Protein AF-A0A926BG88-F1 (afdb_monomer_lite)

Secondary structure (DSSP, 8-state):
--B--SEEE--------TT----TT-EEE----EEEEEETTTEEEEEEPTTPPPPBTT--EEE-EEE-TTS-EEE-TTTTSEEESSS--SGGG--S--S-PPTTPPPHHHHHHHHHHHHH----PPPP----

Sequence (132 aa):
MEWSTGPFIVERVLFQKSGNNLITGQIKQVVEPVGVVLTPGSGAVRSILEDCFELKQGSRYVLFVNRGTDGTYGIDNFNLGRFNTDGTDCEDEIDATNGFLPEGIKTNKQRLREELTAQYGITFAKIGPCGP

Radius of gyration: 16.54 Å; chains: 1; bounding box: 44×34×43 Å

Foldseek 3Di:
DDAAQDKDFQQDDLDDDPPQDDDHRDIDGDDAPWDFDQDVPPGTDTDRPPQADGDDPPWDKQFDWDADPVRDTDTPRNLQGIDTQELADPCVPDDPPPDDDPPPDDGPSRVVVVVCCVRPVRHHDHRDDDDD

pLDDT: mean 72.18, std 14.06, range [41.22, 93.75]

Structure (mmCIF, N/CA/C/O backbone):
data_AF-A0A926BG88-F1
#
_entry.id   AF-A0A926BG88-F1
#
loop_
_atom_site.group_PDB
_atom_site.id
_atom_site.type_symbol
_atom_site.label_atom_id
_atom_site.label_alt_id
_atom_site.label_comp_id
_atom_site.label_asym_id
_atom_site.label_entity_id
_atom_site.label_seq_id
_atom_site.pdbx_PDB_ins_code
_atom_site.Cartn_x
_atom_site.Cartn_y
_atom_site.Cartn_z
_atom_site.occupancy
_atom_site.B_iso_or_equiv
_atom_site.auth_seq_id
_atom_site.auth_comp_id
_atom_site.auth_asym_id
_atom_site.auth_atom_id
_atom_site.pdbx_PDB_model_num
ATOM 1 N N . MET A 1 1 ? 15.455 -13.804 -6.449 1.00 41.41 1 MET A N 1
ATOM 2 C CA . MET A 1 1 ? 14.371 -12.926 -5.977 1.00 41.41 1 MET A CA 1
ATOM 3 C C . MET A 1 1 ? 13.156 -13.315 -6.800 1.00 41.41 1 MET A C 1
ATOM 5 O O . MET A 1 1 ? 13.258 -13.271 -8.018 1.00 41.41 1 MET A O 1
ATOM 9 N N . GLU A 1 2 ? 12.126 -13.893 -6.179 1.00 43.47 2 GLU A N 1
ATOM 10 C CA . GLU A 1 2 ? 10.922 -14.346 -6.894 1.00 43.47 2 GLU A CA 1
ATOM 11 C C . GLU A 1 2 ? 9.927 -13.185 -7.009 1.00 43.47 2 GLU A C 1
ATOM 13 O O . GLU A 1 2 ? 9.696 -12.451 -6.048 1.00 43.47 2 GLU A O 1
ATOM 18 N N . TRP A 1 3 ? 9.412 -12.985 -8.221 1.00 51.34 3 TRP A N 1
ATOM 19 C CA . TRP A 1 3 ? 8.604 -11.832 -8.614 1.00 51.34 3 TRP A CA 1
ATOM 20 C C . TRP A 1 3 ? 7.122 -12.078 -8.327 1.00 51.34 3 TRP A C 1
ATOM 22 O O . TRP A 1 3 ? 6.588 -13.136 -8.665 1.00 51.34 3 TRP A O 1
ATOM 32 N N . SER A 1 4 ? 6.412 -11.080 -7.804 1.00 53.25 4 SER A N 1
ATOM 33 C CA . SER A 1 4 ? 4.971 -11.185 -7.563 1.00 53.25 4 SER A CA 1
ATOM 34 C C . SER A 1 4 ? 4.149 -10.631 -8.736 1.00 53.25 4 SER A C 1
ATOM 36 O O . SER A 1 4 ? 3.568 -9.554 -8.653 1.00 53.25 4 SER A O 1
ATOM 38 N N . THR A 1 5 ? 3.996 -11.412 -9.809 1.00 59.16 5 THR A N 1
ATOM 39 C CA . THR A 1 5 ? 2.842 -11.256 -10.737 1.00 59.16 5 THR A CA 1
ATOM 40 C C . THR A 1 5 ? 1.619 -12.061 -10.271 1.00 59.16 5 THR A C 1
ATOM 42 O O . THR A 1 5 ? 0.611 -12.185 -10.974 1.00 59.16 5 THR A O 1
ATOM 45 N N . GLY A 1 6 ? 1.736 -12.649 -9.078 1.00 65.88 6 GLY A N 1
ATOM 46 C CA . GLY A 1 6 ? 0.774 -13.563 -8.499 1.00 65.88 6 GLY A CA 1
ATOM 47 C C . GLY A 1 6 ? -0.455 -12.870 -7.911 1.00 65.88 6 GLY A C 1
ATOM 48 O O . GLY A 1 6 ? -0.494 -11.647 -7.738 1.00 65.88 6 GLY A O 1
ATOM 49 N N . PRO A 1 7 ? -1.488 -13.664 -7.603 1.00 78.50 7 PRO A N 1
ATOM 50 C CA . PRO A 1 7 ? -2.654 -13.170 -6.901 1.00 78.50 7 PRO A CA 1
ATOM 51 C C . PRO A 1 7 ? -2.290 -12.677 -5.495 1.00 78.50 7 PRO A C 1
ATOM 53 O O . PRO A 1 7 ? -1.504 -13.305 -4.789 1.00 78.50 7 PRO A O 1
ATOM 56 N N . PHE A 1 8 ? -2.935 -11.601 -5.058 1.00 82.38 8 PHE A N 1
ATOM 57 C CA . PHE A 1 8 ? -2.912 -11.117 -3.682 1.00 82.38 8 PHE A CA 1
ATOM 58 C C . PHE A 1 8 ? -4.332 -11.028 -3.129 1.00 82.38 8 PHE A C 1
ATOM 60 O O . PHE A 1 8 ? -5.301 -10.901 -3.878 1.00 82.38 8 PHE A O 1
ATOM 67 N N . ILE A 1 9 ? -4.461 -11.088 -1.806 1.00 89.19 9 ILE A N 1
ATOM 68 C CA . ILE A 1 9 ? -5.745 -10.974 -1.113 1.00 89.19 9 ILE A CA 1
ATOM 69 C C . ILE A 1 9 ? -5.896 -9.542 -0.603 1.00 89.19 9 ILE A C 1
ATOM 71 O O . ILE A 1 9 ? -4.999 -9.003 0.041 1.00 89.19 9 ILE A O 1
ATOM 75 N N . VAL A 1 10 ? -7.052 -8.929 -0.852 1.00 90.00 10 VAL A N 1
ATOM 76 C CA . VAL A 1 10 ? -7.428 -7.658 -0.226 1.00 90.00 10 VAL A CA 1
ATOM 77 C C . VAL A 1 10 ? -7.808 -7.938 1.223 1.00 90.00 10 VAL A C 1
ATOM 79 O O . VAL A 1 10 ? -8.936 -8.318 1.517 1.00 90.00 10 VAL A O 1
ATOM 82 N N . GLU A 1 11 ? -6.876 -7.775 2.151 1.00 90.81 11 GLU A N 1
ATOM 83 C CA . GLU A 1 11 ? -7.128 -8.073 3.567 1.00 90.81 11 GLU A CA 1
ATOM 84 C C . GLU A 1 11 ? -8.086 -7.079 4.225 1.00 90.81 11 GLU A C 1
ATOM 86 O O . GLU A 1 11 ? -8.842 -7.438 5.127 1.00 90.81 11 GLU A O 1
ATOM 91 N N . ARG A 1 12 ? -8.046 -5.815 3.791 1.00 91.81 12 ARG A N 1
ATOM 92 C CA . ARG A 1 12 ? -8.902 -4.751 4.314 1.00 91.81 12 ARG A CA 1
ATOM 93 C C . ARG A 1 12 ? -8.986 -3.585 3.336 1.00 91.81 12 ARG A C 1
ATOM 95 O O . ARG A 1 12 ? -7.978 -3.163 2.781 1.00 91.81 12 ARG A O 1
ATOM 102 N N . VAL A 1 13 ? -10.179 -3.007 3.200 1.00 90.31 13 VAL A N 1
ATOM 103 C CA . VAL A 1 13 ? -10.380 -1.699 2.561 1.00 90.31 13 VAL A CA 1
ATOM 104 C C . VAL A 1 13 ? -10.413 -0.629 3.651 1.00 90.31 13 VAL A C 1
ATOM 106 O O . VAL A 1 13 ? -11.317 -0.625 4.484 1.00 90.31 13 VAL A O 1
ATOM 109 N N . LEU A 1 14 ? -9.403 0.247 3.681 1.00 88.81 14 LEU A N 1
ATOM 110 C CA . LEU A 1 14 ? -9.295 1.315 4.689 1.00 88.81 14 LEU A CA 1
ATOM 111 C C . LEU A 1 14 ? -10.218 2.489 4.362 1.00 88.81 14 LEU A C 1
ATOM 113 O O . LEU A 1 14 ? -10.916 3.004 5.230 1.00 88.81 14 LEU A O 1
ATOM 117 N N . PHE A 1 15 ? -10.253 2.866 3.087 1.00 88.00 15 PHE A N 1
ATOM 118 C CA . PHE A 1 15 ? -11.082 3.937 2.565 1.00 88.00 15 PHE A CA 1
ATOM 119 C C . PHE A 1 15 ? -11.458 3.631 1.116 1.00 88.00 15 PHE A C 1
ATOM 121 O O . PHE A 1 15 ? -10.640 3.131 0.345 1.00 88.00 15 PHE A O 1
ATOM 128 N N . GLN A 1 16 ? -12.689 3.960 0.731 1.00 86.94 16 GLN A N 1
ATOM 129 C CA . GLN A 1 16 ? -13.091 3.977 -0.669 1.00 86.94 16 GLN A CA 1
ATOM 130 C C . GLN A 1 16 ? -14.126 5.071 -0.916 1.00 86.94 16 GLN A C 1
ATOM 132 O O . GLN A 1 16 ? -15.048 5.271 -0.125 1.00 86.94 16 GLN A O 1
ATOM 137 N N . LYS A 1 17 ? -13.987 5.774 -2.041 1.00 82.44 17 LYS A N 1
ATOM 138 C CA . LYS A 1 17 ? -15.005 6.712 -2.519 1.00 82.44 17 LYS A CA 1
ATOM 139 C C . LYS A 1 17 ? -16.240 5.939 -2.998 1.00 82.44 17 LYS A C 1
ATOM 141 O O . LYS A 1 17 ? -16.116 4.827 -3.512 1.00 82.44 17 LYS A O 1
ATOM 146 N N . SER A 1 18 ? -17.421 6.545 -2.860 1.00 75.75 18 SER A N 1
ATOM 147 C CA . SER A 1 18 ? -18.674 5.989 -3.389 1.00 75.75 18 SER A CA 1
ATOM 148 C C . SER A 1 18 ? -18.529 5.594 -4.865 1.00 75.75 18 SER A C 1
ATOM 150 O O . SER A 1 18 ? -17.957 6.346 -5.656 1.00 75.75 18 SER A O 1
ATOM 152 N N . GLY A 1 19 ? -19.028 4.407 -5.214 1.00 72.06 19 GLY A N 1
ATOM 153 C CA . GLY A 1 19 ? -18.942 3.832 -6.557 1.00 72.06 19 GLY A CA 1
ATOM 154 C C . GLY A 1 19 ? -17.750 2.898 -6.788 1.00 72.06 19 GLY A C 1
ATOM 155 O O . GLY A 1 19 ? -17.726 2.225 -7.815 1.00 72.06 19 GLY A O 1
ATOM 156 N N . ASN A 1 20 ? -16.791 2.803 -5.862 1.00 75.25 20 ASN A N 1
ATOM 157 C CA . ASN A 1 20 ? -15.757 1.765 -5.886 1.00 75.25 20 ASN A CA 1
ATOM 158 C C . ASN A 1 20 ? -16.251 0.484 -5.198 1.00 75.25 20 ASN A C 1
ATOM 160 O O . ASN A 1 20 ? -16.936 0.554 -4.184 1.00 75.25 20 ASN A O 1
ATOM 164 N N . ASN A 1 21 ? -15.873 -0.674 -5.751 1.00 78.81 21 ASN A N 1
ATOM 165 C CA . ASN A 1 21 ? -16.297 -1.995 -5.273 1.00 78.81 21 ASN A CA 1
ATOM 166 C C . ASN A 1 21 ? -15.082 -2.871 -4.919 1.00 78.81 21 ASN A C 1
ATOM 168 O O . ASN A 1 21 ? -15.010 -4.027 -5.338 1.00 78.81 21 ASN A O 1
ATOM 172 N N . LEU A 1 22 ? -14.094 -2.326 -4.198 1.00 83.25 22 LEU A N 1
ATOM 173 C CA . LEU A 1 22 ? -13.061 -3.177 -3.601 1.00 83.25 22 LEU A CA 1
ATOM 174 C C . LEU A 1 22 ? -13.666 -3.880 -2.391 1.00 83.25 22 LEU A C 1
ATOM 176 O O . LEU A 1 22 ? -14.332 -3.253 -1.568 1.00 83.25 22 LEU A O 1
ATOM 180 N N . ILE A 1 23 ? -13.455 -5.190 -2.301 1.00 86.62 23 ILE A N 1
ATOM 181 C CA . ILE A 1 23 ? -14.078 -6.028 -1.277 1.00 86.62 23 ILE A CA 1
ATOM 182 C C . ILE A 1 23 ? -12.982 -6.756 -0.506 1.00 86.62 23 ILE A C 1
ATOM 184 O O . ILE A 1 23 ? -12.097 -7.373 -1.098 1.00 86.62 23 ILE A O 1
ATOM 188 N N . THR A 1 24 ? -13.059 -6.697 0.822 1.00 89.81 24 THR A N 1
ATOM 189 C CA . THR A 1 24 ? -12.217 -7.501 1.713 1.00 89.81 24 THR A CA 1
ATOM 190 C C . THR A 1 24 ? -12.388 -8.996 1.419 1.00 89.81 24 THR A C 1
ATOM 192 O O . THR A 1 24 ? -13.504 -9.482 1.264 1.00 89.81 24 THR A O 1
ATOM 195 N N . GLY A 1 25 ? -11.282 -9.732 1.351 1.00 88.50 25 GLY A N 1
ATOM 196 C CA . GLY A 1 25 ? -11.230 -11.146 0.986 1.00 88.50 25 GLY A CA 1
ATOM 197 C C . GLY A 1 25 ? -11.178 -11.399 -0.522 1.00 88.50 25 GLY A C 1
ATOM 198 O O . GLY A 1 25 ? -10.987 -12.541 -0.934 1.00 88.50 25 GLY A O 1
ATOM 199 N N . GLN A 1 26 ? -11.311 -10.366 -1.362 1.00 87.69 26 GLN A N 1
ATOM 200 C CA . GLN A 1 26 ? -11.183 -10.534 -2.806 1.00 87.69 26 GLN A CA 1
ATOM 201 C C . GLN A 1 26 ? -9.732 -10.826 -3.191 1.00 87.69 26 GLN A C 1
ATOM 203 O O . GLN A 1 26 ? -8.812 -10.134 -2.759 1.00 87.69 26 GLN A O 1
ATOM 208 N N . ILE A 1 27 ? -9.548 -11.807 -4.073 1.00 83.25 27 ILE A N 1
ATOM 209 C CA . ILE A 1 27 ? -8.271 -12.050 -4.735 1.00 83.25 27 ILE A CA 1
ATOM 210 C C . ILE A 1 27 ? -8.162 -11.130 -5.955 1.00 83.25 27 ILE A C 1
ATOM 212 O O . ILE A 1 27 ? -9.079 -11.052 -6.778 1.00 83.25 27 ILE A O 1
ATOM 216 N N . LYS A 1 28 ? -7.043 -10.423 -6.066 1.00 82.56 28 LYS A N 1
ATOM 217 C CA . LYS A 1 28 ? -6.697 -9.540 -7.182 1.00 82.56 28 LYS A CA 1
ATOM 218 C C . LYS A 1 28 ? -5.372 -9.981 -7.785 1.00 82.56 28 LYS A C 1
ATOM 220 O O . LYS A 1 28 ? -4.566 -10.600 -7.106 1.00 82.56 28 LYS A O 1
ATOM 225 N N . GLN A 1 29 ? -5.148 -9.653 -9.050 1.00 78.88 29 GLN A N 1
ATOM 226 C CA . GLN A 1 29 ? -3.869 -9.870 -9.719 1.00 78.88 29 GLN A CA 1
ATOM 227 C C . GLN A 1 29 ? -3.189 -8.519 -9.925 1.00 78.88 29 GLN A C 1
ATOM 229 O O . GLN A 1 29 ? -3.846 -7.562 -10.339 1.00 78.88 29 GLN A O 1
ATOM 234 N N . VAL A 1 30 ? -1.892 -8.438 -9.625 1.00 72.19 30 VAL A N 1
ATOM 235 C CA . VAL A 1 30 ? -1.085 -7.268 -9.984 1.00 72.19 30 VAL A CA 1
ATOM 236 C C . VAL A 1 30 ? -0.617 -7.440 -11.421 1.00 72.19 30 VAL A C 1
ATOM 238 O O . VAL A 1 30 ? -0.020 -8.459 -11.769 1.00 72.19 30 VAL A O 1
ATOM 241 N N . VAL A 1 31 ? -0.873 -6.431 -12.248 1.00 66.56 31 VAL A N 1
ATOM 242 C CA . VAL A 1 31 ? -0.258 -6.307 -13.569 1.00 66.56 31 VAL A CA 1
ATOM 243 C C . VAL A 1 31 ? 0.704 -5.131 -13.496 1.00 66.56 31 VAL A C 1
ATOM 245 O O . VAL A 1 31 ? 0.280 -3.980 -13.463 1.00 66.56 31 VAL A O 1
ATOM 248 N N . GLU A 1 32 ? 1.999 -5.417 -13.406 1.00 64.38 32 GLU A N 1
ATOM 249 C CA . GLU A 1 32 ? 3.028 -4.374 -13.434 1.00 64.38 32 GLU A CA 1
ATOM 250 C C . GLU A 1 32 ? 3.246 -3.895 -14.882 1.00 64.38 32 GLU A C 1
ATOM 252 O O . GLU A 1 32 ? 3.194 -4.715 -15.805 1.00 64.38 32 GLU A O 1
ATOM 257 N N . PRO A 1 33 ? 3.496 -2.595 -15.123 1.00 55.25 33 PRO A N 1
ATOM 258 C CA . PRO A 1 33 ? 3.845 -2.094 -16.446 1.00 55.25 33 PRO A CA 1
ATOM 259 C C . PRO A 1 33 ? 5.282 -2.500 -16.777 1.00 55.25 33 PRO A C 1
ATOM 261 O O . PRO A 1 33 ? 6.254 -1.840 -16.418 1.00 55.25 33 PRO A O 1
ATOM 264 N N . VAL A 1 34 ? 5.4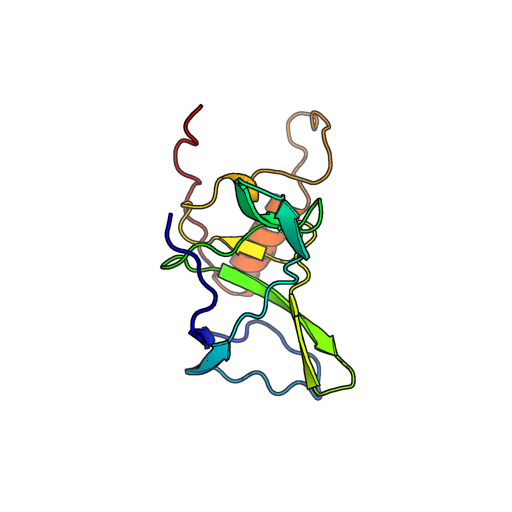10 -3.637 -17.447 1.00 56.00 34 VAL A N 1
ATOM 265 C CA . VAL A 1 34 ? 6.693 -4.197 -17.851 1.00 56.00 34 VAL A CA 1
ATOM 266 C C . VAL A 1 34 ? 7.031 -3.774 -19.269 1.00 56.00 34 VAL A C 1
ATOM 268 O O . VAL A 1 34 ? 6.366 -4.206 -20.209 1.00 56.00 34 VAL A O 1
ATOM 271 N N . GLY A 1 35 ? 8.112 -3.019 -19.451 1.00 52.28 35 GLY A N 1
ATOM 272 C CA . GLY A 1 35 ? 8.828 -3.030 -20.721 1.00 52.28 35 GLY A CA 1
ATOM 273 C C . GLY A 1 35 ? 9.654 -4.312 -20.805 1.00 52.28 35 GLY A C 1
ATOM 274 O O . GLY A 1 35 ? 10.396 -4.631 -19.882 1.00 52.28 35 GLY A O 1
ATOM 275 N N . VAL A 1 36 ? 9.545 -5.082 -21.885 1.00 54.47 36 VAL A N 1
ATOM 276 C CA . VAL A 1 36 ? 10.510 -6.157 -22.160 1.00 54.47 36 VAL A CA 1
ATOM 277 C C . VAL A 1 36 ? 11.462 -5.642 -23.226 1.00 54.47 36 VAL A C 1
ATOM 279 O O . VAL A 1 36 ? 11.068 -5.480 -24.380 1.00 54.47 36 VAL A O 1
ATOM 282 N N . VAL A 1 37 ? 12.711 -5.376 -22.849 1.00 55.56 37 VAL A N 1
ATOM 283 C CA . VAL A 1 37 ? 13.779 -5.076 -23.801 1.00 55.56 37 VAL A CA 1
ATOM 284 C C . VAL A 1 37 ? 14.422 -6.397 -24.195 1.00 55.56 37 VAL A C 1
ATOM 286 O O . VAL A 1 37 ? 15.039 -7.090 -23.388 1.00 55.56 37 VAL A O 1
ATOM 289 N N . LEU A 1 38 ? 14.235 -6.782 -25.453 1.00 51.88 38 LEU A N 1
ATOM 290 C CA . LEU A 1 38 ? 14.906 -7.939 -26.028 1.00 51.88 38 LEU A CA 1
ATOM 291 C C . LEU A 1 38 ? 16.279 -7.497 -26.530 1.00 51.88 38 LEU A C 1
ATOM 293 O O . LEU A 1 38 ? 16.374 -6.833 -27.562 1.00 51.88 38 LEU A O 1
ATOM 297 N N . THR A 1 39 ? 17.339 -7.883 -25.823 1.00 56.94 39 THR A N 1
ATOM 298 C CA . THR A 1 39 ? 18.708 -7.643 -26.290 1.00 56.94 39 THR A CA 1
ATOM 299 C C . THR A 1 39 ? 19.196 -8.871 -27.066 1.00 56.94 39 THR A C 1
ATOM 301 O O . THR A 1 39 ? 19.198 -9.981 -26.516 1.00 56.94 39 THR A O 1
ATOM 304 N N . PRO A 1 40 ? 19.615 -8.731 -28.341 1.00 48.88 40 PRO A N 1
ATOM 305 C CA . PRO A 1 40 ? 20.147 -9.848 -29.114 1.00 48.88 40 PRO A CA 1
ATOM 306 C C . PRO A 1 40 ? 21.341 -10.495 -28.399 1.00 48.88 40 PRO A C 1
ATOM 308 O O . PRO A 1 40 ? 22.341 -9.840 -28.124 1.00 48.88 40 PRO A O 1
ATOM 311 N N . GLY A 1 41 ? 21.229 -11.787 -28.083 1.00 64.31 41 GLY A N 1
ATOM 312 C CA . GLY A 1 41 ? 22.276 -12.559 -27.402 1.00 64.31 41 GLY A CA 1
ATOM 313 C C . GLY A 1 41 ? 22.268 -12.500 -25.867 1.00 64.31 41 GLY A C 1
ATOM 314 O O . GLY A 1 41 ? 23.017 -13.251 -25.254 1.00 64.31 41 GLY A O 1
ATOM 315 N N . SER A 1 42 ? 21.423 -11.671 -25.240 1.00 63.22 42 SER A N 1
ATOM 316 C CA . SER A 1 42 ? 21.361 -11.513 -23.768 1.00 63.22 42 SER A CA 1
ATOM 317 C C . SER A 1 42 ? 20.057 -12.018 -23.140 1.00 63.22 42 SER A C 1
ATOM 319 O O . SER A 1 42 ? 19.958 -12.109 -21.920 1.00 63.22 42 SER A O 1
ATOM 321 N N . GLY A 1 43 ? 19.061 -12.361 -23.962 1.00 58.94 43 GLY A N 1
ATOM 322 C CA . GLY A 1 43 ? 17.726 -12.736 -23.499 1.00 58.94 43 GLY A CA 1
ATOM 323 C C . GLY A 1 43 ? 16.820 -11.526 -23.248 1.00 58.94 43 GLY A C 1
ATOM 324 O O . GLY A 1 43 ? 17.165 -10.384 -23.551 1.00 58.94 43 GLY A O 1
ATOM 325 N N . ALA A 1 44 ? 15.617 -11.799 -22.745 1.00 53.81 44 ALA A N 1
ATOM 326 C CA . ALA A 1 44 ? 14.649 -10.773 -22.380 1.00 53.81 44 ALA A CA 1
ATOM 327 C C . ALA A 1 44 ? 15.062 -10.101 -21.066 1.00 53.81 44 ALA A C 1
ATOM 329 O O . ALA A 1 44 ? 15.104 -10.756 -20.026 1.00 53.81 44 ALA A O 1
ATOM 330 N N . VAL A 1 45 ? 15.340 -8.799 -21.112 1.00 57.19 45 VAL A N 1
ATOM 331 C CA . VAL A 1 45 ? 15.602 -7.979 -19.929 1.00 57.19 45 VAL A CA 1
ATOM 332 C C . VAL A 1 45 ? 14.341 -7.179 -19.617 1.00 57.19 45 VAL A C 1
ATOM 334 O O . VAL A 1 45 ? 13.787 -6.494 -20.477 1.00 57.19 45 VAL A O 1
ATOM 337 N N . ARG A 1 46 ? 13.854 -7.300 -18.381 1.00 56.25 46 ARG A N 1
ATOM 338 C CA . ARG A 1 46 ? 12.702 -6.546 -17.884 1.00 56.25 46 ARG A CA 1
ATOM 339 C C . ARG A 1 46 ? 13.150 -5.104 -17.630 1.00 56.25 46 ARG A C 1
ATOM 341 O O . ARG A 1 46 ? 13.936 -4.861 -16.723 1.00 56.25 46 ARG A O 1
ATOM 348 N N . SER A 1 47 ? 12.673 -4.162 -18.432 1.00 54.31 47 SER A N 1
ATOM 349 C CA . SER A 1 47 ? 12.763 -2.736 -18.137 1.00 54.31 47 SER A CA 1
ATOM 350 C C . SER A 1 47 ? 11.531 -2.347 -17.341 1.00 54.31 47 SER A C 1
ATOM 352 O O . SER A 1 47 ? 10.428 -2.214 -17.876 1.00 54.31 47 SER A O 1
ATOM 354 N N . ILE A 1 48 ? 11.722 -2.206 -16.037 1.00 56.75 48 ILE A N 1
ATOM 355 C CA . ILE A 1 48 ? 10.775 -1.495 -15.187 1.00 56.75 48 ILE A CA 1
ATOM 356 C C . ILE A 1 48 ? 10.820 -0.032 -15.646 1.00 56.75 48 ILE A C 1
ATOM 358 O O . ILE A 1 48 ? 11.901 0.483 -15.946 1.00 56.75 48 ILE A O 1
ATOM 362 N N . LEU A 1 49 ? 9.661 0.614 -15.785 1.00 56.72 49 LEU A N 1
ATOM 363 C CA . LEU A 1 49 ? 9.626 2.060 -16.015 1.00 56.72 49 LEU A CA 1
ATOM 364 C C . LEU A 1 49 ? 10.408 2.746 -14.888 1.00 56.72 49 LEU A C 1
ATOM 366 O O . LEU A 1 49 ? 10.234 2.381 -13.724 1.00 56.72 49 LEU A O 1
ATOM 370 N N . GLU A 1 50 ? 11.266 3.707 -15.236 1.00 52.94 50 GLU A N 1
ATOM 371 C CA . GLU A 1 50 ? 11.966 4.529 -14.243 1.00 52.94 50 GLU A CA 1
ATOM 372 C C . GLU A 1 50 ? 10.942 5.055 -13.214 1.00 52.94 50 GLU A C 1
ATOM 374 O O . GLU A 1 50 ? 9.821 5.422 -13.573 1.00 52.94 50 GLU A O 1
ATOM 379 N N . ASP A 1 51 ? 11.307 4.993 -11.930 1.00 53.62 51 ASP A N 1
ATOM 380 C CA . ASP A 1 51 ? 10.494 5.395 -10.768 1.00 53.62 51 ASP A CA 1
ATOM 381 C C . ASP A 1 51 ? 9.309 4.485 -10.366 1.00 53.62 51 ASP A C 1
ATOM 383 O O . ASP A 1 51 ? 8.524 4.853 -9.487 1.00 53.62 51 ASP A O 1
ATOM 387 N N . CYS A 1 52 ? 9.174 3.283 -10.941 1.00 57.25 52 CYS A N 1
ATOM 388 C CA . CYS A 1 52 ? 8.254 2.253 -10.433 1.00 57.25 52 CYS A CA 1
ATOM 389 C C . CYS A 1 52 ? 8.969 1.264 -9.496 1.00 57.25 52 CYS A C 1
ATOM 391 O O . CYS A 1 52 ? 9.947 0.634 -9.889 1.00 57.25 52 CYS A O 1
ATOM 393 N N . PHE A 1 53 ? 8.431 1.065 -8.289 1.00 64.75 53 PHE A N 1
ATOM 394 C CA . PHE A 1 53 ? 8.959 0.115 -7.298 1.00 64.75 53 PHE A CA 1
ATOM 395 C C . PHE A 1 53 ? 8.191 -1.217 -7.304 1.00 64.75 53 PHE A C 1
ATOM 397 O O . PHE A 1 53 ? 6.965 -1.239 -7.424 1.00 64.75 53 PHE A O 1
ATOM 404 N N . GLU A 1 54 ? 8.887 -2.347 -7.174 1.00 71.00 54 GLU A N 1
ATOM 405 C CA . GLU A 1 54 ? 8.285 -3.683 -7.319 1.00 71.00 54 GLU A CA 1
ATOM 406 C C . GLU A 1 54 ? 7.675 -4.207 -6.019 1.00 71.00 54 GLU A C 1
ATOM 408 O O . GLU A 1 54 ? 8.290 -4.129 -4.953 1.00 71.00 54 GLU A O 1
ATOM 413 N N . LEU A 1 55 ? 6.484 -4.813 -6.089 1.00 77.75 55 LEU A N 1
ATOM 414 C CA . LEU A 1 55 ? 5.870 -5.492 -4.940 1.00 77.75 55 LEU A CA 1
ATOM 415 C C . LEU A 1 55 ? 6.605 -6.794 -4.609 1.00 77.75 55 LEU A C 1
ATOM 417 O O . LEU A 1 55 ? 6.664 -7.717 -5.423 1.00 77.75 55 LEU A O 1
ATOM 421 N N . LYS A 1 56 ? 7.112 -6.904 -3.377 1.00 77.25 56 LYS A N 1
ATOM 422 C CA . LYS A 1 56 ? 7.804 -8.107 -2.913 1.00 77.25 56 LYS A CA 1
ATOM 423 C C . LYS A 1 56 ? 6.807 -9.198 -2.550 1.00 77.25 56 LYS A C 1
ATOM 425 O O . LYS A 1 56 ? 5.833 -8.980 -1.826 1.00 77.25 56 LYS A O 1
ATOM 430 N N . GLN A 1 57 ? 7.069 -10.400 -3.050 1.00 76.81 57 GLN A N 1
ATOM 431 C CA . GLN A 1 57 ? 6.264 -11.569 -2.732 1.00 76.81 57 GLN A CA 1
ATOM 432 C C . GLN A 1 57 ? 6.348 -11.899 -1.236 1.00 76.81 57 GLN A C 1
ATOM 434 O O . GLN A 1 57 ? 7.424 -11.884 -0.645 1.00 76.81 57 GLN A O 1
ATOM 439 N N . GLY A 1 58 ? 5.204 -12.239 -0.638 1.00 80.19 58 GLY A N 1
ATOM 440 C CA . GLY A 1 58 ? 5.116 -12.600 0.781 1.00 80.19 58 GLY A CA 1
ATOM 441 C C . GLY A 1 58 ? 5.081 -11.408 1.738 1.00 80.19 58 GLY A C 1
ATOM 442 O O . GLY A 1 58 ? 4.884 -11.617 2.934 1.00 80.19 58 GLY A O 1
ATOM 443 N N . SER A 1 59 ? 5.207 -10.184 1.225 1.00 84.75 59 SER A N 1
ATOM 444 C CA . SER A 1 59 ? 5.127 -8.966 2.023 1.00 84.75 59 SER A CA 1
ATOM 445 C C . SER A 1 59 ? 3.708 -8.388 2.057 1.00 84.75 59 SER A C 1
ATOM 447 O O . SER A 1 59 ? 2.906 -8.585 1.139 1.00 84.75 59 SER A O 1
ATOM 449 N N . ARG A 1 60 ? 3.384 -7.649 3.122 1.00 88.62 60 ARG A N 1
ATOM 450 C CA . ARG A 1 60 ? 2.088 -6.966 3.291 1.00 88.62 60 ARG A CA 1
ATOM 451 C C . ARG A 1 60 ? 2.221 -5.474 3.039 1.00 88.62 60 ARG A C 1
ATOM 453 O O . ARG A 1 60 ? 3.111 -4.820 3.584 1.00 88.62 60 ARG A O 1
ATOM 460 N N . TYR A 1 61 ? 1.278 -4.924 2.280 1.00 88.19 61 TYR A N 1
ATOM 461 C CA . TYR A 1 61 ? 1.314 -3.537 1.832 1.00 88.19 61 TYR A CA 1
ATOM 462 C C . TYR A 1 61 ? -0.006 -2.809 2.095 1.00 88.19 61 TYR A C 1
ATOM 464 O O . TYR A 1 61 ? -1.087 -3.372 1.919 1.00 88.19 61 TYR A O 1
ATOM 472 N N . VAL A 1 62 ? 0.084 -1.523 2.431 1.00 89.25 62 VAL A N 1
ATOM 473 C CA . VAL A 1 62 ? -0.997 -0.559 2.206 1.00 89.25 62 VAL A CA 1
ATOM 474 C C . VAL A 1 62 ? -0.802 0.043 0.822 1.00 89.25 62 VAL A C 1
ATOM 476 O O . VAL A 1 62 ? 0.269 0.569 0.525 1.00 89.25 62 VAL A O 1
ATOM 479 N N . LEU A 1 63 ? -1.836 -0.038 -0.013 1.00 87.31 63 LEU A N 1
ATOM 480 C CA . LEU A 1 63 ? -1.823 0.462 -1.385 1.00 87.31 63 LEU A CA 1
ATOM 481 C C . LEU A 1 63 ? -2.886 1.541 -1.572 1.00 87.31 63 LEU A C 1
ATOM 483 O O . LEU A 1 63 ? -4.038 1.368 -1.170 1.00 87.31 63 LEU A O 1
ATOM 487 N N . PHE A 1 64 ? -2.502 2.624 -2.235 1.00 85.56 64 PHE A N 1
ATOM 488 C CA . PHE A 1 64 ? -3.408 3.626 -2.771 1.00 85.56 64 PHE A CA 1
ATOM 489 C C . PHE A 1 64 ? -3.638 3.286 -4.236 1.00 85.56 64 PHE A C 1
ATOM 491 O O . PHE A 1 64 ? -2.696 3.067 -5.002 1.00 85.56 64 PHE A O 1
ATOM 498 N N . VAL A 1 65 ? -4.910 3.186 -4.605 1.00 82.69 65 VAL A N 1
ATOM 499 C CA . VAL A 1 65 ? -5.310 2.749 -5.936 1.00 82.69 65 VAL A CA 1
ATOM 500 C C . VAL A 1 65 ? -6.338 3.692 -6.530 1.00 82.69 65 VAL A C 1
ATOM 502 O O . VAL A 1 65 ? -7.293 4.096 -5.862 1.00 82.69 65 VAL A O 1
ATOM 505 N N . ASN A 1 66 ? -6.178 3.976 -7.816 1.00 80.31 66 ASN A N 1
ATOM 506 C CA . ASN A 1 66 ? -7.130 4.729 -8.614 1.00 80.31 66 ASN A CA 1
ATOM 507 C C . ASN A 1 66 ? -7.890 3.790 -9.539 1.00 80.31 66 ASN A C 1
ATOM 509 O O . ASN A 1 66 ? -7.318 2.892 -10.150 1.00 80.31 66 ASN A O 1
ATOM 513 N N . ARG A 1 67 ? -9.202 3.995 -9.652 1.00 80.12 67 ARG A N 1
ATOM 514 C CA . ARG A 1 67 ? -10.034 3.207 -10.558 1.00 80.12 67 ARG A CA 1
ATOM 515 C C . ARG A 1 67 ? -9.993 3.816 -11.960 1.00 80.12 67 ARG A C 1
ATOM 517 O O . ARG A 1 67 ? -10.385 4.968 -12.137 1.00 80.12 67 ARG A O 1
ATOM 524 N N . GLY A 1 68 ? -9.565 3.027 -12.938 1.00 74.06 68 GLY A N 1
ATOM 525 C CA . GLY A 1 68 ? -9.658 3.341 -14.358 1.00 74.06 68 GLY A CA 1
ATOM 526 C C . GLY A 1 68 ? -11.103 3.327 -14.859 1.00 74.06 68 GLY A C 1
ATOM 527 O O . GLY A 1 68 ? -11.997 2.720 -14.259 1.00 74.06 68 GLY A O 1
ATOM 528 N N . THR A 1 69 ? -11.347 3.992 -15.986 1.00 74.56 69 THR A N 1
ATOM 529 C CA . THR A 1 69 ? -12.672 4.039 -16.631 1.00 74.56 69 THR A CA 1
ATOM 530 C C . THR A 1 69 ? -13.152 2.666 -17.109 1.00 74.56 69 THR A C 1
ATOM 532 O O . THR A 1 69 ? -14.355 2.437 -17.198 1.00 74.56 69 THR A O 1
ATOM 535 N N . ASP A 1 70 ? -12.227 1.740 -17.349 1.00 77.06 70 ASP A N 1
ATOM 536 C CA . ASP A 1 70 ? -12.461 0.335 -17.696 1.00 77.06 70 ASP A CA 1
ATOM 537 C C . ASP A 1 70 ? -12.721 -0.570 -16.472 1.00 77.06 70 ASP A C 1
ATOM 539 O O . ASP A 1 70 ? -12.975 -1.764 -16.612 1.00 77.06 70 ASP A O 1
ATOM 543 N N . GLY A 1 71 ? -12.687 -0.011 -15.257 1.00 72.12 71 GLY A N 1
ATOM 544 C CA . GLY A 1 71 ? -12.883 -0.750 -14.013 1.00 72.12 71 GLY A CA 1
ATOM 545 C C . GLY A 1 71 ? -11.630 -1.430 -13.463 1.00 72.12 71 GLY A C 1
ATOM 546 O O . GLY A 1 71 ? -11.723 -2.074 -12.414 1.00 72.12 71 GLY A O 1
ATOM 547 N N . THR A 1 72 ? -10.475 -1.266 -14.110 1.00 75.81 72 THR A N 1
ATOM 548 C CA . THR A 1 72 ? -9.185 -1.681 -13.550 1.00 75.81 72 THR A CA 1
ATOM 549 C C . THR A 1 72 ? -8.771 -0.760 -12.401 1.00 75.81 72 THR A C 1
ATOM 551 O O . THR A 1 72 ? -9.291 0.347 -12.250 1.00 75.81 72 THR A O 1
ATOM 554 N N . TYR A 1 73 ? -7.864 -1.229 -11.546 1.00 78.62 73 TYR A N 1
ATOM 555 C CA . TYR A 1 73 ? -7.265 -0.416 -10.490 1.00 78.62 73 TYR A CA 1
ATOM 556 C C . TYR A 1 73 ? -5.788 -0.209 -10.813 1.00 78.62 73 TYR A C 1
ATOM 558 O O . TYR A 1 73 ? -5.041 -1.181 -10.890 1.00 78.62 73 TYR A O 1
ATOM 566 N N . GLY A 1 74 ? -5.379 1.044 -10.999 1.00 75.44 74 GLY A N 1
ATOM 567 C CA . GLY A 1 74 ? -3.977 1.434 -11.073 1.00 75.44 74 GLY A CA 1
ATOM 568 C C . GLY A 1 74 ? -3.432 1.660 -9.668 1.00 75.44 74 GLY A C 1
ATOM 569 O O . GLY A 1 74 ? -4.081 2.325 -8.862 1.00 75.44 74 GLY A O 1
ATOM 570 N N . ILE A 1 75 ? -2.266 1.092 -9.369 1.00 76.00 75 ILE A N 1
ATOM 571 C CA . ILE A 1 75 ? -1.517 1.418 -8.153 1.00 76.00 75 ILE A CA 1
ATOM 572 C C . ILE A 1 75 ? -0.757 2.708 -8.433 1.00 76.00 75 ILE A C 1
ATOM 574 O O . ILE A 1 75 ? -0.020 2.783 -9.418 1.00 76.00 75 ILE A O 1
ATOM 578 N N . ASP A 1 76 ? -0.906 3.703 -7.563 1.00 68.62 76 ASP A N 1
ATOM 579 C CA . ASP A 1 76 ? -0.107 4.924 -7.644 1.00 68.62 76 ASP A CA 1
ATOM 580 C C . ASP A 1 76 ? 1.320 4.625 -7.156 1.00 68.62 76 ASP A C 1
ATOM 582 O O . ASP A 1 76 ? 1.696 4.896 -6.019 1.00 68.62 76 ASP A O 1
ATOM 586 N N . ASN A 1 77 ? 2.124 4.000 -8.017 1.00 62.62 77 ASN A N 1
ATOM 587 C CA . ASN A 1 77 ? 3.430 3.456 -7.643 1.00 62.62 77 ASN A CA 1
ATOM 588 C C . ASN A 1 77 ? 4.557 4.507 -7.571 1.00 62.62 77 ASN A C 1
ATOM 590 O O . ASN A 1 77 ? 5.686 4.190 -7.209 1.00 62.62 77 ASN A O 1
ATOM 594 N N . PHE A 1 78 ? 4.256 5.772 -7.878 1.00 57.28 78 PHE A N 1
ATOM 595 C CA . PHE A 1 78 ? 5.192 6.884 -7.727 1.00 57.28 78 PHE A CA 1
ATOM 596 C C . PHE A 1 78 ? 5.275 7.289 -6.249 1.00 57.28 78 PHE A C 1
ATOM 598 O O . PHE A 1 78 ? 4.639 8.244 -5.805 1.00 57.28 78 PHE A O 1
ATOM 605 N N . ASN A 1 79 ? 6.054 6.532 -5.477 1.00 57.16 79 ASN A N 1
ATOM 606 C CA . ASN A 1 79 ? 6.484 6.784 -4.096 1.00 57.16 79 ASN A CA 1
ATOM 607 C C . ASN A 1 79 ? 5.414 6.869 -2.991 1.00 57.16 79 ASN A C 1
ATOM 609 O O . ASN A 1 79 ? 5.650 6.361 -1.905 1.00 57.16 79 ASN A O 1
ATOM 613 N N . LEU A 1 80 ? 4.253 7.489 -3.190 1.00 63.66 80 LEU A N 1
ATOM 614 C CA . LEU A 1 80 ? 3.301 7.765 -2.102 1.00 63.66 80 LEU A CA 1
ATOM 615 C C . LEU A 1 80 ? 2.116 6.801 -2.044 1.00 63.66 80 LEU A C 1
ATOM 617 O O . LEU A 1 80 ? 1.363 6.83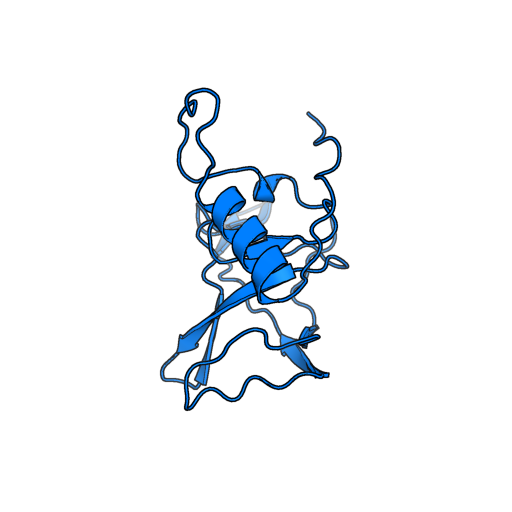9 -1.074 1.00 63.66 80 LEU A O 1
ATOM 621 N N . GLY A 1 81 ? 1.934 5.943 -3.048 1.00 69.12 81 GLY A N 1
ATOM 622 C CA . GLY A 1 81 ? 0.799 5.023 -3.093 1.00 69.12 81 GLY A CA 1
ATOM 623 C C . GLY A 1 81 ? 1.090 3.611 -2.605 1.00 69.12 81 GLY A C 1
ATOM 624 O O . GLY A 1 81 ? 0.239 2.737 -2.760 1.00 69.12 81 GLY A O 1
ATOM 625 N N . ARG A 1 82 ? 2.251 3.367 -1.990 1.00 81.44 82 ARG A N 1
ATOM 626 C CA . ARG A 1 82 ? 2.598 2.062 -1.430 1.00 81.44 82 ARG A CA 1
ATOM 627 C C . ARG A 1 82 ? 3.395 2.189 -0.140 1.00 81.44 82 ARG A C 1
ATOM 629 O O . ARG A 1 82 ? 4.373 2.923 -0.087 1.00 81.44 82 ARG A O 1
ATOM 636 N N . PHE A 1 83 ? 2.998 1.400 0.856 1.00 84.25 83 PHE A N 1
ATOM 637 C CA . PHE A 1 83 ? 3.704 1.272 2.125 1.00 84.25 83 PHE A CA 1
ATOM 638 C C . PHE A 1 83 ? 3.782 -0.190 2.540 1.00 84.25 83 PHE A C 1
ATOM 640 O O . PHE A 1 83 ? 2.765 -0.811 2.846 1.00 84.25 83 PHE A O 1
ATOM 647 N N . ASN A 1 84 ? 4.984 -0.736 2.575 1.00 87.12 84 ASN A N 1
ATOM 648 C CA . ASN A 1 84 ? 5.279 -2.005 3.201 1.00 87.12 84 ASN A CA 1
ATOM 649 C C . ASN A 1 84 ? 5.058 -1.921 4.723 1.00 87.12 84 ASN A C 1
ATOM 651 O O . ASN A 1 84 ? 5.512 -0.996 5.396 1.00 87.12 84 ASN A O 1
ATOM 655 N N . THR A 1 85 ? 4.330 -2.892 5.269 1.00 87.38 85 THR A N 1
ATOM 656 C CA . THR A 1 85 ? 3.964 -2.935 6.698 1.00 87.38 85 THR A CA 1
ATOM 657 C C . THR A 1 85 ? 4.884 -3.818 7.537 1.00 87.38 85 THR A C 1
ATOM 659 O O . THR A 1 85 ? 4.879 -3.703 8.760 1.00 87.38 85 THR A O 1
ATOM 662 N N . ASP A 1 86 ? 5.689 -4.674 6.908 1.00 86.12 86 ASP A N 1
ATOM 663 C CA . ASP A 1 86 ? 6.536 -5.667 7.585 1.00 86.12 86 ASP A CA 1
ATOM 664 C C . ASP A 1 86 ? 8.022 -5.278 7.665 1.00 86.12 86 ASP A C 1
ATOM 666 O O . ASP A 1 86 ? 8.812 -5.992 8.278 1.00 86.12 86 ASP A O 1
ATOM 670 N N . GLY A 1 87 ? 8.396 -4.114 7.128 1.00 78.06 87 GLY A N 1
ATOM 671 C CA . GLY A 1 87 ? 9.752 -3.574 7.187 1.00 78.06 87 GLY A CA 1
ATOM 672 C C . GLY A 1 87 ? 10.757 -4.312 6.298 1.00 78.06 87 GLY A C 1
ATOM 673 O O . GLY A 1 87 ? 11.961 -4.119 6.463 1.00 78.06 87 GLY A O 1
ATOM 674 N N . THR A 1 88 ? 10.295 -5.161 5.373 1.00 79.25 88 THR A N 1
ATOM 675 C CA . THR A 1 88 ? 11.157 -5.925 4.448 1.00 79.25 88 THR A CA 1
ATOM 676 C C . THR A 1 88 ? 11.472 -5.170 3.155 1.00 79.25 88 THR A C 1
ATOM 678 O O . THR A 1 88 ? 12.250 -5.639 2.312 1.00 79.25 88 THR A O 1
ATOM 681 N N . ASP A 1 89 ? 10.883 -3.986 2.984 1.00 75.31 89 ASP A N 1
ATOM 682 C CA . ASP A 1 89 ? 11.090 -3.138 1.822 1.00 75.31 89 ASP A CA 1
ATOM 683 C C . ASP A 1 89 ? 11.942 -1.908 2.153 1.00 75.31 89 ASP A C 1
ATOM 685 O O . ASP A 1 89 ? 11.551 -1.058 2.946 1.00 75.31 89 ASP A O 1
AT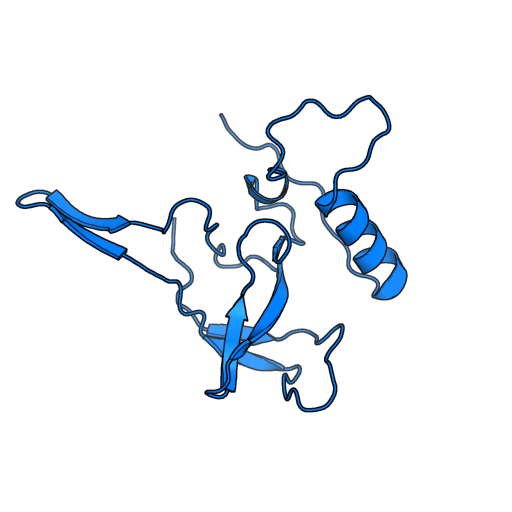OM 689 N N . CYS A 1 90 ? 13.131 -1.831 1.559 1.00 71.81 90 CYS A N 1
ATOM 690 C CA . CYS A 1 90 ? 14.091 -0.745 1.770 1.00 71.81 90 CYS A CA 1
ATOM 691 C C . CYS A 1 90 ? 13.753 0.500 0.952 1.00 71.81 90 CYS A C 1
ATOM 693 O O . CYS A 1 90 ? 14.061 1.621 1.344 1.00 71.81 90 CYS A O 1
ATOM 695 N N . GLU A 1 91 ? 13.069 0.307 -0.172 1.00 70.62 91 GLU A N 1
ATOM 696 C CA . GLU A 1 91 ? 12.640 1.383 -1.067 1.00 70.62 91 GLU A CA 1
ATOM 697 C C . GLU A 1 91 ? 11.503 2.207 -0.445 1.00 70.62 91 GLU A C 1
ATOM 699 O O . GLU A 1 91 ? 11.214 3.338 -0.838 1.00 70.62 91 GLU A O 1
ATOM 704 N N . ASP A 1 92 ? 10.884 1.670 0.604 1.00 70.38 92 ASP A N 1
ATOM 705 C CA . ASP A 1 92 ? 9.875 2.350 1.396 1.00 70.38 92 ASP A CA 1
ATOM 706 C C . ASP A 1 92 ? 10.438 3.574 2.142 1.00 70.38 92 ASP A C 1
ATOM 708 O O . ASP A 1 92 ? 9.673 4.491 2.427 1.00 70.38 92 ASP A O 1
ATOM 712 N N . GLU A 1 93 ? 11.750 3.637 2.392 1.00 64.19 93 GLU A N 1
ATOM 713 C CA . GLU A 1 93 ? 12.437 4.786 3.007 1.00 64.19 93 GLU A CA 1
ATOM 714 C C . GLU A 1 93 ? 12.876 5.863 2.003 1.00 64.19 93 GLU A C 1
ATOM 716 O O . GLU A 1 93 ? 13.235 6.969 2.403 1.00 64.19 93 GLU A O 1
ATOM 721 N N . ILE A 1 94 ? 12.812 5.573 0.700 1.00 63.06 94 ILE A N 1
ATOM 722 C CA . ILE A 1 94 ? 13.160 6.535 -0.344 1.00 63.06 94 ILE A CA 1
ATOM 723 C C . ILE A 1 94 ? 11.969 7.478 -0.531 1.00 63.06 94 ILE A C 1
ATOM 725 O O . ILE A 1 94 ? 10.904 7.085 -1.014 1.00 63.06 94 ILE A O 1
ATOM 729 N N . ASP A 1 95 ? 12.127 8.730 -0.113 1.00 57.19 95 ASP A N 1
ATOM 730 C CA . ASP A 1 95 ? 11.240 9.815 -0.515 1.00 57.19 95 ASP A CA 1
ATOM 731 C C . ASP A 1 95 ? 11.739 10.402 -1.839 1.00 57.19 95 ASP A C 1
ATOM 733 O O . ASP A 1 95 ? 12.938 10.582 -2.036 1.00 57.19 95 ASP A O 1
ATOM 737 N N . ALA A 1 96 ? 10.819 10.756 -2.743 1.00 49.06 96 ALA A N 1
ATOM 738 C CA . ALA A 1 96 ? 11.136 11.355 -4.050 1.00 49.06 96 ALA A CA 1
ATOM 739 C C . ALA A 1 96 ? 11.985 12.645 -3.957 1.00 49.06 96 ALA A C 1
ATOM 741 O O . ALA A 1 96 ? 12.503 13.149 -4.952 1.00 49.06 96 ALA A O 1
ATOM 742 N N . THR A 1 97 ? 12.109 13.217 -2.761 1.00 47.41 97 THR A N 1
ATOM 743 C CA . THR A 1 97 ? 13.018 14.314 -2.469 1.00 47.41 97 THR A CA 1
ATOM 744 C C . THR A 1 97 ? 14.394 13.760 -2.109 1.00 47.41 97 THR A C 1
ATOM 746 O O . THR A 1 97 ? 14.635 13.413 -0.957 1.00 47.41 97 THR A O 1
ATOM 749 N N . ASN A 1 98 ? 15.322 13.783 -3.068 1.00 45.66 98 ASN A N 1
ATOM 750 C CA . ASN A 1 98 ? 16.776 13.614 -2.879 1.00 45.66 98 ASN A CA 1
ATOM 751 C C . ASN A 1 98 ? 17.418 14.700 -1.972 1.00 45.66 98 ASN A C 1
ATOM 753 O O . ASN A 1 98 ? 18.555 15.114 -2.189 1.00 45.66 98 ASN A O 1
ATOM 757 N N . GLY A 1 99 ? 16.695 15.238 -0.990 1.00 51.84 99 GLY A N 1
ATOM 758 C CA . GLY A 1 99 ? 17.124 16.350 -0.154 1.00 51.84 99 GLY A CA 1
ATOM 759 C C . GLY A 1 99 ? 17.234 15.938 1.305 1.00 51.84 99 GLY A C 1
ATOM 760 O O . GLY A 1 99 ? 16.290 15.391 1.866 1.00 51.84 99 GLY A O 1
ATOM 761 N N . PHE A 1 100 ? 18.369 16.266 1.926 1.00 53.84 100 PHE A N 1
ATOM 762 C CA . PHE A 1 100 ? 18.497 16.353 3.380 1.00 53.84 100 PHE A CA 1
ATOM 763 C C . PHE A 1 100 ? 17.321 17.169 3.931 1.00 53.84 100 PHE A C 1
ATOM 765 O O . PHE A 1 100 ? 17.252 18.383 3.724 1.00 53.84 100 PHE A O 1
ATOM 772 N N . LEU A 1 101 ? 16.385 16.515 4.616 1.00 59.06 101 LEU A N 1
ATOM 773 C CA . LEU A 1 101 ? 15.394 17.232 5.402 1.00 59.06 101 LEU A CA 1
ATOM 774 C C . LEU A 1 101 ? 16.077 17.749 6.676 1.00 59.06 101 LEU A C 1
ATOM 776 O O . LEU A 1 101 ? 16.846 17.007 7.293 1.00 59.06 101 LEU A O 1
ATOM 780 N N . PRO A 1 102 ? 15.833 19.008 7.081 1.00 62.09 102 PRO A N 1
ATOM 781 C CA . PRO A 1 102 ? 16.286 19.505 8.372 1.00 62.09 102 PRO A CA 1
ATOM 782 C C . PRO A 1 102 ? 15.794 18.610 9.514 1.00 62.09 102 PRO A C 1
ATOM 784 O O . PRO A 1 102 ? 14.722 18.006 9.428 1.00 62.09 102 PRO A O 1
ATOM 787 N N . GLU A 1 103 ? 16.559 18.557 10.604 1.00 60.66 103 GLU A N 1
ATOM 788 C CA . GLU A 1 103 ? 16.189 17.799 11.798 1.00 60.66 103 GLU A CA 1
ATOM 789 C C . GLU A 1 103 ? 14.777 18.185 12.280 1.00 60.66 103 GLU A C 1
ATOM 791 O O . GLU A 1 103 ? 14.431 19.363 12.380 1.00 60.66 103 GLU A O 1
ATOM 796 N N . GLY A 1 104 ? 13.937 17.179 12.535 1.00 64.56 104 GLY A N 1
ATOM 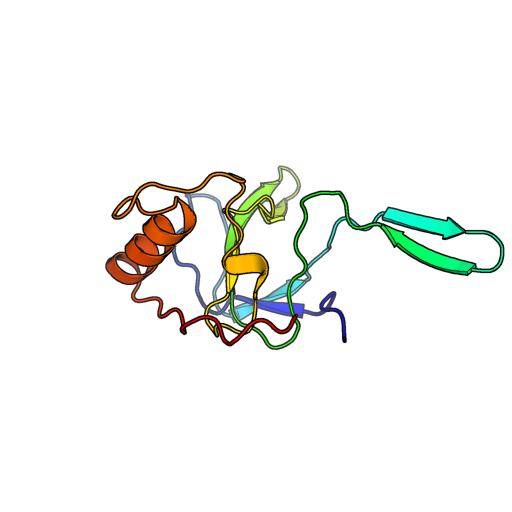797 C CA . GLY A 1 104 ? 12.549 17.363 12.972 1.00 64.56 104 GLY A CA 1
ATOM 798 C C . GLY A 1 104 ? 11.512 17.541 11.854 1.00 64.56 104 GLY A C 1
ATOM 799 O O . GLY A 1 104 ? 10.316 17.543 12.151 1.00 64.56 104 GLY A O 1
ATOM 800 N N . ILE A 1 105 ? 11.915 17.636 10.581 1.00 68.44 105 ILE A N 1
ATOM 801 C CA . ILE A 1 105 ? 10.974 17.668 9.453 1.00 68.44 105 ILE A CA 1
ATOM 802 C C . ILE A 1 105 ? 10.653 16.243 9.004 1.00 68.44 105 ILE A C 1
ATOM 804 O O . ILE A 1 105 ? 11.526 15.505 8.553 1.00 68.44 105 ILE A O 1
ATOM 808 N N . LYS A 1 106 ? 9.373 15.871 9.111 1.00 70.56 106 LYS A N 1
ATOM 809 C CA . LYS A 1 106 ? 8.880 14.575 8.639 1.00 70.56 106 LYS A CA 1
ATOM 810 C C . LYS A 1 106 ? 8.666 14.588 7.135 1.00 70.56 106 LYS A C 1
ATOM 812 O O . LYS A 1 106 ? 8.134 15.554 6.584 1.00 70.56 106 LYS A O 1
ATOM 817 N N . THR A 1 107 ? 9.001 13.479 6.498 1.00 74.88 107 THR A N 1
ATOM 818 C CA . THR A 1 107 ? 8.722 13.264 5.081 1.00 74.88 107 THR A CA 1
ATOM 819 C C . THR A 1 107 ? 7.225 13.039 4.845 1.00 74.88 107 THR A C 1
ATOM 821 O O . THR A 1 107 ? 6.464 12.753 5.778 1.00 74.88 107 THR A O 1
ATOM 824 N N . ASN A 1 108 ? 6.769 13.146 3.593 1.00 75.44 108 ASN A N 1
ATOM 825 C CA . ASN A 1 108 ? 5.369 12.861 3.260 1.00 75.44 108 ASN A CA 1
ATOM 826 C C . ASN A 1 108 ? 5.008 11.401 3.569 1.00 75.44 108 ASN A C 1
ATOM 828 O O . ASN A 1 108 ? 3.940 11.155 4.131 1.00 75.44 108 ASN A O 1
ATOM 832 N N . LYS A 1 109 ? 5.905 10.441 3.293 1.00 78.12 109 LYS A N 1
ATOM 833 C CA . LYS A 1 109 ? 5.689 9.037 3.666 1.00 78.12 109 LYS A CA 1
ATOM 834 C C . LYS A 1 109 ? 5.572 8.846 5.177 1.00 78.12 109 LYS A C 1
ATOM 836 O O . LYS A 1 109 ? 4.685 8.125 5.630 1.00 78.12 109 LYS A O 1
ATOM 841 N N . GLN A 1 110 ? 6.426 9.502 5.966 1.00 79.88 110 GLN A N 1
ATOM 842 C CA . GLN A 1 110 ? 6.365 9.427 7.430 1.00 79.88 110 GLN A CA 1
ATOM 843 C C . GLN A 1 110 ? 5.039 9.975 7.967 1.00 79.88 110 GLN A C 1
ATOM 845 O O . GLN A 1 110 ? 4.394 9.321 8.786 1.00 79.88 110 GLN A O 1
ATOM 850 N N . ARG A 1 111 ? 4.591 11.130 7.460 1.00 82.88 111 ARG A N 1
ATOM 851 C CA . ARG A 1 111 ? 3.291 11.711 7.827 1.00 82.88 111 ARG A CA 1
ATOM 852 C C . ARG A 1 111 ? 2.129 10.782 7.477 1.00 82.88 111 ARG A C 1
ATOM 854 O O . ARG A 1 111 ? 1.284 10.526 8.326 1.00 82.88 111 ARG A O 1
ATOM 861 N N . LEU A 1 112 ? 2.119 10.223 6.268 1.00 83.75 112 LEU A N 1
ATOM 862 C CA . LEU A 1 112 ? 1.065 9.302 5.831 1.00 83.75 112 LEU A CA 1
ATOM 863 C C . LEU A 1 112 ? 1.038 8.012 6.659 1.00 83.75 112 LEU A C 1
ATOM 865 O O . LEU A 1 112 ? -0.039 7.546 7.017 1.00 83.75 112 LEU A O 1
ATOM 869 N N . ARG A 1 113 ? 2.194 7.443 7.023 1.00 86.19 113 ARG A N 1
ATOM 870 C CA . ARG A 1 113 ? 2.254 6.276 7.924 1.00 86.19 113 ARG A CA 1
ATOM 871 C C . ARG A 1 113 ? 1.655 6.582 9.296 1.00 86.19 113 ARG A C 1
ATOM 873 O O . ARG A 1 113 ? 0.917 5.757 9.837 1.00 86.19 113 ARG A O 1
ATOM 880 N N . GLU A 1 114 ? 1.935 7.759 9.851 1.00 88.19 114 GLU A N 1
ATOM 881 C CA . GLU A 1 114 ? 1.346 8.198 11.122 1.00 88.19 114 GLU A CA 1
ATOM 882 C C . GLU A 1 114 ? -0.167 8.388 11.017 1.00 88.19 114 GLU A C 1
ATOM 884 O O . GLU A 1 114 ? -0.898 7.914 11.884 1.00 88.19 114 GLU A O 1
ATOM 889 N N . GLU A 1 115 ? -0.650 9.003 9.937 1.00 89.06 115 GLU A N 1
ATOM 890 C CA . GLU A 1 115 ? -2.083 9.152 9.664 1.00 89.06 115 GLU A CA 1
ATOM 891 C C . GLU A 1 115 ? -2.770 7.786 9.513 1.00 89.06 115 GLU A C 1
ATOM 893 O O . GLU A 1 115 ? -3.800 7.536 10.140 1.00 89.06 115 GLU A O 1
ATOM 898 N N . LEU A 1 116 ? -2.169 6.857 8.760 1.00 89.75 116 LEU A N 1
ATOM 899 C CA . LEU A 1 116 ? -2.679 5.494 8.588 1.00 89.75 116 LEU A CA 1
ATOM 900 C C . LEU A 1 116 ? -2.723 4.721 9.914 1.00 89.75 116 LEU A C 1
ATOM 902 O O . LEU A 1 116 ? -3.671 3.972 10.172 1.00 89.75 116 LEU A O 1
ATOM 906 N N . THR A 1 117 ? -1.725 4.929 10.773 1.00 91.50 117 THR A N 1
ATOM 907 C CA . THR A 1 117 ? -1.677 4.353 12.122 1.00 91.50 117 THR A CA 1
ATOM 908 C C . THR A 1 117 ? -2.783 4.939 12.995 1.00 91.50 117 THR A C 1
ATOM 910 O O . THR A 1 117 ? -3.584 4.194 13.558 1.00 91.50 117 THR A O 1
ATOM 913 N N . ALA A 1 118 ? -2.870 6.267 13.076 1.00 92.88 118 ALA A N 1
ATOM 914 C CA . ALA A 1 118 ? -3.806 6.969 13.947 1.00 92.88 118 ALA A CA 1
ATOM 915 C C . ALA A 1 118 ? -5.270 6.750 13.540 1.00 92.88 118 ALA A C 1
ATOM 917 O O . ALA A 1 118 ? -6.130 6.567 14.399 1.00 92.88 118 ALA A O 1
ATOM 918 N N . GLN A 1 119 ? -5.559 6.754 12.238 1.00 93.75 119 GLN A N 1
ATOM 919 C CA . GLN A 1 119 ? -6.925 6.668 11.730 1.00 93.75 119 GLN A CA 1
ATOM 920 C C . GLN A 1 119 ? -7.418 5.226 11.584 1.00 93.75 119 GLN A C 1
ATOM 922 O O . GLN A 1 119 ? -8.592 4.951 11.836 1.00 93.75 119 GLN A O 1
ATOM 927 N N . TYR A 1 120 ? -6.549 4.299 11.166 1.00 92.00 120 TYR A N 1
ATOM 928 C CA . TYR A 1 120 ? -6.968 2.944 10.793 1.00 92.00 120 TYR A CA 1
ATOM 929 C C . TYR A 1 120 ? -6.328 1.830 11.629 1.00 92.00 120 TYR A C 1
ATOM 931 O O . TYR A 1 120 ? -6.692 0.663 11.439 1.00 92.00 120 TYR A O 1
ATOM 939 N N . GLY A 1 121 ? -5.421 2.159 12.553 1.00 91.88 121 GLY A N 1
ATOM 940 C CA . GLY A 1 121 ? -4.736 1.189 13.410 1.00 91.88 121 GLY A CA 1
ATOM 941 C C . GLY A 1 121 ? -3.726 0.319 12.660 1.00 91.88 121 GLY A C 1
ATOM 942 O O . GLY A 1 121 ? -3.484 -0.818 13.062 1.00 91.88 121 GLY A O 1
ATOM 943 N N . ILE A 1 122 ? -3.178 0.804 11.541 1.00 91.06 122 ILE A N 1
ATOM 944 C CA . ILE A 1 122 ? -2.145 0.075 10.794 1.00 91.06 122 ILE A CA 1
ATOM 945 C C . ILE A 1 122 ? -0.831 0.132 11.562 1.00 91.06 122 ILE A C 1
ATOM 947 O O . ILE A 1 122 ? -0.429 1.188 12.031 1.00 91.06 122 ILE A O 1
ATOM 951 N N . THR A 1 123 ? -0.159 -1.010 11.683 1.00 90.31 123 THR A N 1
ATOM 952 C CA . THR A 1 123 ? 1.179 -1.085 12.273 1.00 90.31 123 THR A CA 1
ATOM 953 C C . THR A 1 123 ? 2.200 -1.230 11.157 1.00 90.31 123 THR A C 1
ATOM 955 O O . THR A 1 123 ? 2.054 -2.100 10.301 1.00 90.31 123 THR A O 1
ATOM 958 N N . PHE A 1 124 ? 3.230 -0.391 11.188 1.00 87.19 124 PHE A N 1
ATOM 959 C CA . PHE A 1 124 ? 4.388 -0.492 10.309 1.00 87.19 124 PHE A CA 1
ATOM 960 C C . PHE A 1 124 ? 5.571 -0.971 11.141 1.00 87.19 124 PHE A C 1
ATOM 962 O O . PHE A 1 124 ? 5.9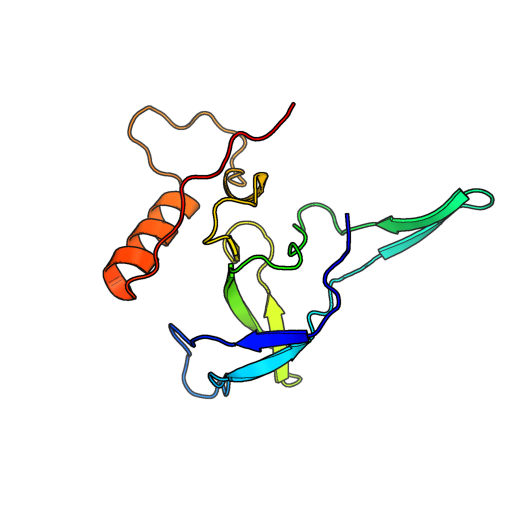42 -0.326 12.124 1.00 87.19 124 PHE A O 1
ATOM 969 N N . ALA A 1 125 ? 6.149 -2.112 10.777 1.00 85.38 125 ALA A N 1
ATOM 970 C CA . ALA A 1 125 ? 7.403 -2.542 11.366 1.00 85.38 125 ALA A CA 1
ATOM 971 C C . ALA A 1 125 ? 8.519 -1.554 11.002 1.00 85.38 125 ALA A C 1
ATOM 973 O O . ALA A 1 125 ? 8.486 -0.886 9.964 1.00 85.38 125 ALA A O 1
ATOM 974 N N . LYS A 1 126 ? 9.529 -1.471 11.869 1.00 77.44 126 LYS A N 1
ATOM 975 C CA . LYS A 1 126 ? 10.749 -0.737 11.548 1.00 77.44 126 LYS A CA 1
ATOM 976 C C . LYS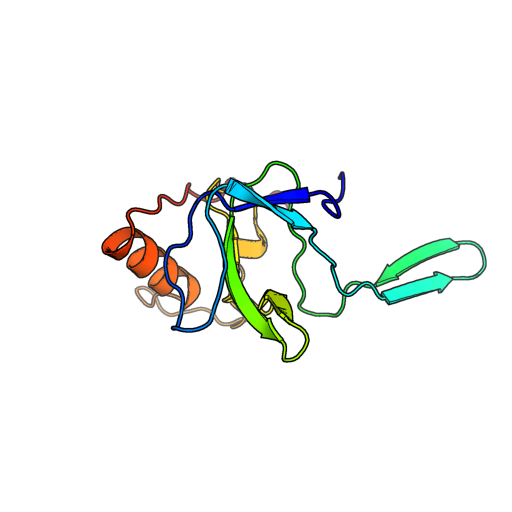 A 1 126 ? 11.411 -1.415 10.349 1.00 77.44 126 LYS A C 1
ATOM 978 O O . LYS A 1 126 ? 11.541 -2.638 10.350 1.00 77.44 126 LYS A O 1
ATOM 983 N N . ILE A 1 127 ? 11.828 -0.626 9.364 1.00 70.62 127 ILE A N 1
ATOM 984 C CA . ILE A 1 127 ? 12.556 -1.150 8.209 1.00 70.62 127 ILE A CA 1
ATOM 985 C C . ILE A 1 127 ? 13.837 -1.817 8.720 1.00 70.62 127 ILE A C 1
ATOM 987 O O . ILE A 1 127 ? 14.554 -1.271 9.568 1.00 70.62 127 ILE A O 1
ATOM 991 N N . GLY A 1 128 ? 14.048 -3.061 8.289 1.00 65.00 128 GLY A N 1
ATOM 992 C CA . GLY A 1 128 ? 15.239 -3.827 8.632 1.00 65.00 128 GLY A CA 1
ATOM 993 C C . GLY A 1 128 ? 16.504 -3.172 8.067 1.00 65.00 128 GLY A C 1
ATOM 994 O O . GLY A 1 128 ? 16.417 -2.289 7.218 1.00 65.00 128 GLY A O 1
ATOM 995 N N . PRO A 1 129 ? 17.702 -3.581 8.516 1.00 59.69 129 PRO A N 1
ATOM 996 C CA . PRO A 1 129 ? 18.939 -3.076 7.937 1.00 59.69 129 PRO A CA 1
ATOM 997 C C . PRO A 1 129 ? 18.970 -3.379 6.435 1.00 59.69 129 PRO A C 1
ATOM 999 O O . PRO A 1 129 ? 18.999 -4.538 6.021 1.00 59.69 129 PRO A O 1
ATOM 1002 N N . CYS A 1 130 ? 18.961 -2.323 5.630 1.00 59.97 130 CYS A N 1
ATOM 1003 C CA . CYS A 1 130 ? 19.161 -2.409 4.195 1.00 59.97 130 CYS A CA 1
ATOM 1004 C C . CYS A 1 130 ? 20.643 -2.681 3.947 1.00 59.97 130 CYS A C 1
ATOM 1006 O O . CYS A 1 130 ? 21.500 -1.913 4.385 1.00 59.97 130 CYS A O 1
ATOM 1008 N N . GLY A 1 131 ? 20.946 -3.837 3.351 1.00 47.78 131 GLY A N 1
ATOM 1009 C CA . GLY A 1 131 ? 22.316 -4.201 2.992 1.00 47.78 131 GLY A CA 1
ATOM 1010 C C . GLY A 1 131 ? 22.928 -3.198 2.002 1.00 47.78 131 GLY A C 1
ATOM 1011 O O . GLY A 1 131 ? 22.172 -2.480 1.346 1.00 47.78 131 GLY A O 1
ATOM 1012 N N . PRO A 1 132 ? 24.269 -3.126 1.929 1.00 41.22 132 PRO A N 1
ATOM 1013 C CA . PRO A 1 132 ? 24.979 -2.242 1.006 1.00 41.22 132 PRO A CA 1
ATOM 1014 C C . PRO A 1 132 ? 24.721 -2.577 -0.467 1.00 41.22 132 PRO A C 1
ATOM 1016 O O . PRO A 1 132 ? 24.456 -3.765 -0.771 1.00 41.22 132 PRO A O 1
#